Protein AF-A0A4W5KDT7-F1 (afdb_monomer)

Structure (mmCIF, N/CA/C/O backbone):
data_AF-A0A4W5KDT7-F1
#
_entry.id   AF-A0A4W5KDT7-F1
#
loop_
_atom_site.group_PDB
_atom_site.id
_atom_site.type_symbol
_atom_site.label_atom_id
_atom_site.label_alt_id
_atom_site.label_comp_id
_atom_site.label_asym_id
_atom_site.label_entity_id
_atom_site.label_seq_id
_atom_site.pdbx_PDB_ins_code
_atom_site.Cartn_x
_atom_site.Cartn_y
_atom_site.Cartn_z
_atom_site.occupancy
_atom_site.B_iso_or_equiv
_atom_site.auth_seq_id
_atom_site.auth_comp_id
_atom_site.auth_asym_id
_atom_site.auth_atom_id
_atom_site.pdbx_PDB_model_num
ATOM 1 N N . MET A 1 1 ? 33.225 6.816 -41.350 1.00 83.81 1 MET A N 1
ATOM 2 C CA . MET A 1 1 ? 31.757 6.651 -41.463 1.00 83.81 1 MET A CA 1
ATOM 3 C C . MET A 1 1 ? 31.267 5.338 -40.863 1.00 83.81 1 MET A C 1
ATOM 5 O O . MET A 1 1 ? 30.452 5.402 -39.959 1.00 83.81 1 MET A O 1
ATOM 9 N N . ILE A 1 2 ? 31.791 4.172 -41.267 1.00 92.75 2 ILE A N 1
ATOM 10 C CA . ILE A 1 2 ? 31.340 2.864 -40.737 1.00 92.75 2 ILE A CA 1
ATOM 11 C C . ILE A 1 2 ? 31.557 2.723 -39.216 1.00 92.75 2 ILE A C 1
ATOM 13 O O . ILE A 1 2 ? 30.633 2.339 -38.513 1.00 92.75 2 ILE A O 1
ATOM 17 N N . TYR A 1 3 ? 32.728 3.098 -38.689 1.00 92.12 3 TYR A N 1
ATOM 18 C CA . TYR A 1 3 ? 33.010 3.019 -37.245 1.00 92.12 3 TYR A CA 1
ATOM 19 C C . TYR A 1 3 ? 32.085 3.899 -36.393 1.00 92.12 3 TYR A C 1
ATOM 21 O O . TYR A 1 3 ? 31.511 3.411 -35.429 1.00 92.12 3 TYR A O 1
ATOM 29 N N . LEU A 1 4 ? 31.868 5.154 -36.803 1.00 93.56 4 LEU A N 1
ATOM 30 C CA . LEU A 1 4 ? 30.948 6.071 -36.122 1.00 93.56 4 LEU A CA 1
ATOM 31 C C . LEU A 1 4 ? 29.508 5.535 -36.125 1.00 93.56 4 LEU A C 1
ATOM 33 O O . LEU A 1 4 ? 28.805 5.623 -35.126 1.00 93.56 4 LEU A O 1
ATOM 37 N N . TYR A 1 5 ? 29.077 4.939 -37.239 1.00 94.94 5 TYR A N 1
ATOM 38 C CA . TYR A 1 5 ? 27.764 4.305 -37.324 1.00 94.94 5 TYR A CA 1
ATOM 39 C C . TYR A 1 5 ? 27.633 3.116 -36.360 1.00 94.94 5 TYR A C 1
ATOM 41 O O . TYR A 1 5 ? 26.610 2.983 -35.692 1.00 94.94 5 TYR A O 1
ATOM 49 N N . ILE A 1 6 ? 28.663 2.268 -36.265 1.00 95.88 6 ILE A N 1
ATOM 50 C CA . ILE A 1 6 ? 28.685 1.132 -35.332 1.00 95.88 6 ILE A CA 1
ATOM 51 C C . ILE A 1 6 ? 28.633 1.626 -33.883 1.00 95.88 6 ILE A C 1
ATOM 53 O O . ILE A 1 6 ? 27.834 1.119 -33.101 1.00 95.88 6 ILE A O 1
ATOM 57 N N . GLU A 1 7 ? 29.436 2.630 -33.538 1.00 96.12 7 GLU A N 1
ATOM 58 C CA . GLU A 1 7 ? 29.499 3.192 -32.189 1.00 96.12 7 GLU A CA 1
ATOM 59 C C . GLU A 1 7 ? 28.156 3.793 -31.759 1.00 96.12 7 GLU A C 1
ATOM 61 O O . GLU A 1 7 ? 27.606 3.396 -30.732 1.00 96.12 7 GLU A O 1
ATOM 66 N N . ILE A 1 8 ? 27.565 4.658 -32.592 1.00 97.00 8 ILE A N 1
ATOM 67 C CA . ILE A 1 8 ? 26.246 5.251 -32.328 1.00 97.00 8 ILE A CA 1
ATOM 68 C C . ILE A 1 8 ? 25.186 4.154 -32.187 1.00 97.00 8 ILE A C 1
ATOM 70 O O . ILE A 1 8 ? 24.374 4.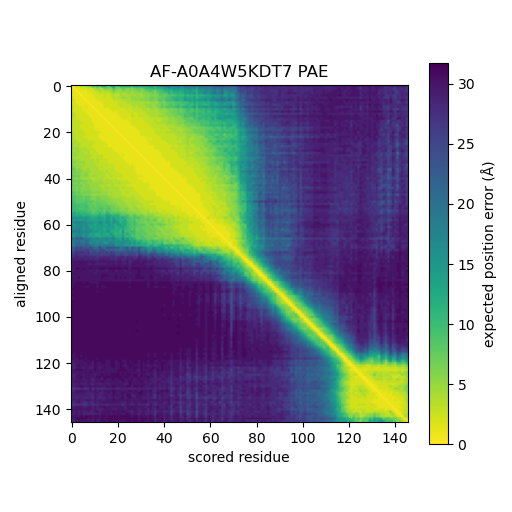194 -31.264 1.00 97.00 8 ILE A O 1
ATOM 74 N N . LYS A 1 9 ? 25.206 3.140 -33.061 1.00 96.75 9 LYS A N 1
ATOM 75 C CA . LYS A 1 9 ? 24.246 2.033 -33.000 1.00 96.75 9 LYS A CA 1
ATOM 76 C C . LYS A 1 9 ? 24.364 1.244 -31.694 1.00 96.75 9 LYS A C 1
ATOM 78 O O . LYS A 1 9 ? 23.336 0.957 -31.084 1.00 96.75 9 LYS A O 1
ATOM 83 N N . CYS A 1 10 ? 25.577 0.912 -31.254 1.00 96.44 10 CYS A N 1
ATOM 84 C CA . CYS A 1 10 ? 25.796 0.222 -29.981 1.00 96.44 10 CYS A CA 1
ATOM 85 C C . CYS A 1 10 ? 25.306 1.062 -28.797 1.00 96.44 10 CYS A C 1
ATOM 87 O O . CYS A 1 10 ? 24.589 0.542 -27.947 1.00 96.44 10 CYS A O 1
ATOM 89 N N . VAL A 1 11 ? 25.619 2.362 -28.777 1.00 97.56 11 VAL A N 1
ATOM 90 C CA . VAL A 1 11 ? 25.162 3.280 -27.723 1.00 97.56 11 VAL A CA 1
ATOM 91 C C . VAL A 1 11 ? 23.635 3.339 -27.666 1.00 97.56 11 VAL A C 1
ATOM 93 O O . VAL A 1 11 ? 23.068 3.193 -26.587 1.00 97.56 11 VAL A O 1
ATOM 96 N N . CYS A 1 12 ? 22.951 3.479 -28.805 1.00 97.81 12 CYS A N 1
ATOM 97 C CA . CYS A 1 12 ? 21.487 3.511 -28.837 1.00 97.81 12 CYS A CA 1
ATOM 98 C C . CYS A 1 12 ? 20.852 2.205 -28.338 1.00 97.81 12 CYS A C 1
ATOM 100 O O . CYS A 1 12 ? 19.856 2.251 -27.619 1.00 97.81 12 CYS A O 1
ATOM 102 N N . VAL A 1 13 ? 21.423 1.049 -28.695 1.00 98.12 13 VAL A N 1
ATOM 103 C CA . VAL A 1 13 ? 20.935 -0.255 -28.217 1.00 98.12 13 VAL A CA 1
ATOM 104 C C . VAL A 1 13 ? 21.131 -0.383 -26.707 1.00 98.12 13 VAL A C 1
ATOM 106 O O . VAL A 1 13 ? 20.179 -0.704 -26.001 1.00 98.12 13 VAL A O 1
ATOM 109 N N . CYS A 1 14 ? 22.322 -0.065 -26.195 1.00 97.81 14 CYS A N 1
ATOM 110 C CA . CYS A 1 14 ? 22.585 -0.079 -24.756 1.00 97.81 14 CYS A CA 1
ATOM 111 C C . CYS A 1 14 ? 21.646 0.868 -23.998 1.00 97.81 14 CYS A C 1
ATOM 113 O O . CYS A 1 14 ? 21.113 0.501 -22.956 1.00 97.81 14 CYS A O 1
ATOM 115 N N . GLN A 1 15 ? 21.395 2.063 -24.536 1.00 98.25 15 GLN A N 1
ATOM 116 C CA . GLN A 1 15 ? 20.506 3.043 -23.917 1.00 98.25 15 GLN A CA 1
ATOM 117 C C . GLN A 1 15 ? 19.055 2.543 -23.833 1.00 98.25 15 GLN A C 1
ATOM 119 O O . GLN A 1 15 ? 18.392 2.762 -22.819 1.00 98.25 15 GLN A O 1
ATOM 124 N N . ALA A 1 16 ? 18.570 1.853 -24.869 1.00 98.56 16 ALA A N 1
ATOM 125 C CA . ALA A 1 16 ? 17.241 1.247 -24.864 1.00 98.56 16 ALA A CA 1
ATOM 126 C C . ALA A 1 16 ? 17.121 0.137 -23.808 1.00 98.56 16 ALA A C 1
ATOM 128 O O . ALA A 1 16 ? 16.109 0.066 -23.108 1.00 98.56 16 ALA A O 1
ATOM 129 N N . GLU A 1 17 ? 18.157 -0.692 -23.653 1.00 98.50 17 GLU A N 1
ATOM 130 C CA . GLU A 1 17 ? 18.180 -1.726 -22.615 1.00 98.50 17 GLU A CA 1
ATOM 131 C C . GLU A 1 17 ? 18.225 -1.121 -21.205 1.00 98.50 17 GLU A C 1
ATOM 133 O O . GLU A 1 17 ? 17.466 -1.571 -20.352 1.00 98.50 17 GLU A O 1
ATOM 138 N N . ILE A 1 18 ? 19.008 -0.058 -20.973 1.00 98.56 18 ILE A N 1
ATOM 139 C CA . ILE A 1 18 ? 19.039 0.648 -19.676 1.00 98.56 18 ILE A CA 1
ATOM 140 C C . ILE A 1 18 ? 17.655 1.206 -19.327 1.00 98.56 18 ILE A C 1
ATOM 142 O O . ILE A 1 18 ? 17.144 0.976 -18.235 1.00 98.56 18 ILE A O 1
ATOM 146 N N . TYR A 1 19 ? 16.988 1.886 -20.263 1.00 98.62 19 TYR A N 1
ATOM 147 C CA . TYR A 1 19 ? 15.647 2.411 -19.991 1.00 98.62 19 TYR A CA 1
ATOM 148 C C . TYR A 1 19 ? 14.628 1.312 -19.709 1.00 98.62 19 TYR A C 1
ATOM 150 O O . TYR A 1 19 ? 13.746 1.482 -18.869 1.00 98.62 19 TYR A O 1
ATOM 158 N N . LYS A 1 20 ? 14.748 0.169 -20.384 1.00 98.56 20 LYS A N 1
ATOM 159 C CA . LYS A 1 20 ? 13.902 -0.989 -20.114 1.00 98.56 20 LYS A CA 1
ATOM 160 C C . LYS A 1 20 ? 14.164 -1.557 -18.720 1.00 98.56 20 LYS A C 1
ATOM 162 O O . LYS A 1 20 ? 13.200 -1.870 -18.023 1.00 98.56 20 LYS A O 1
ATOM 167 N N . THR A 1 21 ? 15.424 -1.694 -18.305 1.00 98.62 21 THR A N 1
ATOM 168 C CA . THR A 1 21 ? 15.751 -2.174 -16.955 1.00 98.62 21 THR A CA 1
ATOM 169 C C . THR A 1 21 ? 15.259 -1.208 -15.886 1.00 98.62 21 THR A C 1
ATOM 171 O O . THR A 1 21 ? 14.628 -1.653 -14.930 1.00 98.62 21 THR A O 1
ATOM 174 N N . ASP A 1 22 ? 15.448 0.096 -16.088 1.00 98.69 22 ASP A N 1
ATOM 175 C CA . ASP A 1 22 ? 15.014 1.131 -15.147 1.00 98.69 22 ASP A CA 1
ATOM 176 C C . ASP A 1 22 ? 13.488 1.157 -15.023 1.00 98.69 22 ASP A C 1
ATOM 178 O O . ASP A 1 22 ? 12.951 1.178 -13.918 1.00 98.69 22 ASP A O 1
ATOM 182 N N . PHE A 1 23 ? 12.770 1.056 -16.145 1.00 98.75 23 PHE A N 1
ATOM 183 C CA . PHE A 1 23 ? 11.311 0.970 -16.148 1.00 98.75 23 PHE A CA 1
ATOM 184 C C . PHE A 1 23 ? 10.797 -0.254 -15.378 1.00 98.75 23 PHE A C 1
ATOM 186 O O . PHE A 1 23 ? 9.833 -0.152 -14.619 1.00 98.75 23 PHE A O 1
ATOM 193 N N . LEU A 1 24 ? 11.424 -1.420 -15.565 1.00 98.62 24 LEU A N 1
ATOM 194 C CA . LEU A 1 24 ? 11.030 -2.642 -14.861 1.00 98.62 24 LEU A CA 1
ATOM 195 C C . LEU A 1 24 ? 11.317 -2.554 -13.360 1.00 98.62 24 LEU A C 1
ATOM 197 O O . LEU A 1 24 ? 10.474 -2.973 -12.567 1.00 98.62 24 LEU A O 1
ATOM 201 N N . ALA A 1 25 ? 12.468 -1.995 -12.980 1.00 98.62 25 ALA A N 1
ATOM 202 C CA . ALA A 1 25 ? 12.828 -1.778 -11.584 1.00 98.62 25 ALA A CA 1
ATOM 203 C C . ALA A 1 25 ? 11.861 -0.800 -10.899 1.00 98.62 25 ALA A C 1
ATOM 205 O O . ALA A 1 25 ? 11.344 -1.097 -9.822 1.00 98.62 25 ALA A O 1
ATOM 206 N N . GLU A 1 26 ? 11.548 0.322 -11.552 1.00 98.75 26 GLU A N 1
ATOM 207 C CA . GLU A 1 26 ? 10.579 1.303 -11.054 1.00 98.75 26 GLU A CA 1
ATOM 208 C C . GLU A 1 26 ? 9.183 0.683 -10.913 1.00 98.75 26 GLU A C 1
ATOM 210 O O . GLU A 1 26 ? 8.513 0.867 -9.896 1.00 98.75 26 GLU A O 1
ATOM 215 N N . ARG A 1 27 ? 8.748 -0.116 -11.896 1.00 98.69 27 ARG A N 1
ATOM 216 C CA . ARG A 1 27 ? 7.469 -0.831 -11.819 1.00 98.69 27 ARG A CA 1
ATOM 217 C C . ARG A 1 27 ? 7.427 -1.779 -10.623 1.00 98.69 27 ARG A C 1
ATOM 219 O O . ARG A 1 27 ? 6.456 -1.743 -9.875 1.00 98.69 27 ARG A O 1
ATOM 226 N N . GLU A 1 28 ? 8.464 -2.591 -10.417 1.00 98.62 28 GLU A N 1
ATOM 227 C CA . GLU A 1 28 ? 8.535 -3.501 -9.267 1.00 98.62 28 GLU A CA 1
ATOM 228 C C . GLU A 1 28 ? 8.493 -2.728 -7.938 1.00 98.62 28 GLU A C 1
ATOM 230 O O . GLU A 1 28 ? 7.771 -3.106 -7.011 1.00 98.62 28 GLU A O 1
ATOM 235 N N . ALA A 1 29 ? 9.224 -1.613 -7.841 1.00 98.56 29 ALA A N 1
ATOM 236 C CA . ALA A 1 29 ? 9.188 -0.746 -6.667 1.00 98.56 29 ALA A CA 1
ATOM 237 C C . ALA A 1 29 ? 7.773 -0.194 -6.422 1.00 98.56 29 ALA A C 1
ATOM 239 O O . ALA A 1 29 ? 7.294 -0.172 -5.282 1.00 98.56 29 ALA A O 1
ATOM 240 N N . ARG A 1 30 ? 7.070 0.194 -7.492 1.00 98.69 30 ARG A N 1
ATOM 241 C CA . ARG A 1 30 ? 5.697 0.699 -7.422 1.00 98.69 30 ARG A CA 1
ATOM 242 C C . ARG A 1 30 ? 4.700 -0.375 -6.997 1.00 98.69 30 ARG A C 1
ATOM 244 O O . ARG A 1 30 ? 3.836 -0.093 -6.169 1.00 98.69 30 ARG A O 1
ATOM 251 N N . GLU A 1 31 ? 4.837 -1.591 -7.513 1.00 98.62 31 GLU A N 1
ATOM 252 C CA . GLU A 1 31 ? 4.015 -2.745 -7.136 1.00 98.62 31 GLU A CA 1
ATOM 253 C C . GLU A 1 31 ? 4.216 -3.108 -5.659 1.00 98.62 31 GLU A C 1
ATOM 255 O O . GLU A 1 31 ? 3.235 -3.242 -4.927 1.00 98.62 31 GLU A O 1
ATOM 260 N N . LYS A 1 32 ? 5.466 -3.148 -5.177 1.00 98.56 32 LYS A N 1
ATOM 261 C CA . LYS A 1 32 ? 5.784 -3.374 -3.754 1.00 98.56 32 LYS A CA 1
ATOM 262 C C . LYS A 1 32 ? 5.183 -2.302 -2.849 1.00 98.56 32 LYS A C 1
ATOM 264 O O . LYS A 1 32 ? 4.634 -2.620 -1.793 1.00 98.56 32 LYS A O 1
ATOM 269 N N . LEU A 1 33 ? 5.267 -1.034 -3.251 1.00 98.56 33 LEU A N 1
ATOM 270 C CA . LEU A 1 33 ? 4.666 0.064 -2.496 1.00 98.56 33 LEU A CA 1
ATOM 271 C C . LEU A 1 33 ? 3.141 -0.066 -2.450 1.00 98.56 33 LEU A C 1
ATOM 273 O O . LEU A 1 33 ? 2.543 0.134 -1.394 1.00 98.56 33 LEU A O 1
ATOM 277 N N . ASN A 1 34 ? 2.512 -0.435 -3.568 1.00 98.69 34 ASN A N 1
ATOM 278 C CA . ASN A 1 34 ? 1.071 -0.649 -3.609 1.00 98.69 34 ASN A CA 1
ATOM 279 C C . ASN A 1 34 ? 0.643 -1.840 -2.738 1.00 98.69 34 ASN A C 1
ATOM 281 O O . ASN A 1 34 ? -0.336 -1.730 -2.010 1.00 98.69 34 ASN A O 1
ATOM 285 N N . GLN A 1 35 ? 1.416 -2.928 -2.737 1.00 98.75 35 GLN A N 1
ATOM 286 C CA . GLN A 1 35 ? 1.168 -4.089 -1.883 1.00 98.75 35 GLN A CA 1
ATOM 287 C C . GLN A 1 35 ? 1.240 -3.731 -0.392 1.00 98.75 35 GLN A C 1
ATOM 289 O O . GLN A 1 35 ? 0.345 -4.078 0.371 1.00 98.75 35 GLN A O 1
ATOM 294 N N . ARG A 1 36 ? 2.263 -2.974 0.031 1.00 98.38 36 ARG A N 1
ATOM 295 C CA . ARG A 1 36 ? 2.362 -2.486 1.420 1.00 98.38 36 ARG A CA 1
ATOM 296 C C . ARG A 1 36 ? 1.227 -1.538 1.791 1.00 98.38 36 ARG A C 1
ATOM 298 O O . ARG A 1 36 ? 0.759 -1.562 2.925 1.00 98.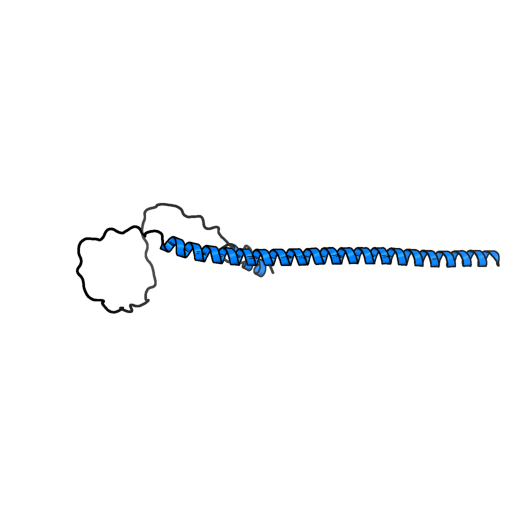38 36 ARG A O 1
ATOM 305 N N . LYS A 1 37 ? 0.790 -0.698 0.851 1.00 98.50 37 LYS A N 1
ATOM 306 C CA . LYS A 1 37 ? -0.360 0.187 1.054 1.00 98.50 37 LYS A CA 1
ATOM 307 C C . LYS A 1 37 ? -1.642 -0.617 1.279 1.00 98.50 37 LYS A C 1
ATOM 309 O O . LYS A 1 37 ? -2.387 -0.282 2.191 1.00 98.50 37 LYS A O 1
ATOM 314 N N . GLU A 1 38 ? -1.888 -1.642 0.467 1.00 98.69 38 GLU A N 1
ATOM 315 C CA . GLU A 1 38 ? -3.042 -2.539 0.613 1.00 98.69 38 GLU A CA 1
ATOM 316 C C . GLU A 1 38 ? -3.001 -3.281 1.956 1.00 98.69 38 GLU A C 1
ATOM 318 O O . GLU A 1 38 ? -3.965 -3.222 2.711 1.00 98.69 38 GLU A O 1
ATOM 323 N N . GLU A 1 39 ? -1.846 -3.840 2.328 1.00 98.69 39 GLU A N 1
ATOM 324 C CA . GLU A 1 39 ? -1.648 -4.514 3.619 1.00 98.69 39 GLU A CA 1
ATOM 325 C C . GLU A 1 39 ? -1.961 -3.595 4.814 1.00 98.69 39 GLU A C 1
ATOM 327 O O . GLU A 1 39 ? -2.689 -3.979 5.728 1.00 98.69 39 GLU A O 1
ATOM 332 N N . LEU A 1 40 ? -1.445 -2.361 4.812 1.00 98.69 40 LEU A N 1
ATOM 333 C CA . LEU A 1 40 ? -1.722 -1.393 5.878 1.00 98.69 40 LEU A CA 1
ATOM 334 C C . LEU A 1 40 ? -3.187 -0.941 5.891 1.00 98.69 40 LEU A C 1
ATOM 336 O O . LEU A 1 40 ? -3.753 -0.720 6.962 1.00 98.69 40 LEU A O 1
ATOM 340 N N . GLN A 1 41 ? -3.806 -0.803 4.718 1.00 98.75 41 GLN A N 1
ATOM 341 C CA . GLN A 1 41 ? -5.219 -0.457 4.609 1.00 98.75 41 GLN A CA 1
ATOM 342 C C . GLN A 1 41 ? -6.106 -1.563 5.195 1.00 98.75 41 GLN A C 1
ATOM 344 O O . GLN A 1 41 ? -7.053 -1.257 5.923 1.00 98.75 41 GLN A O 1
ATOM 349 N N . ASP A 1 42 ? -5.777 -2.828 4.943 1.00 98.75 42 ASP A N 1
ATOM 350 C CA . ASP A 1 42 ? -6.482 -3.980 5.506 1.00 98.75 42 ASP A CA 1
ATOM 351 C C . ASP A 1 42 ? -6.280 -4.096 7.019 1.00 98.75 42 ASP A C 1
ATOM 353 O O . ASP A 1 42 ? -7.239 -4.363 7.751 1.00 98.75 42 ASP A O 1
ATOM 357 N N . GLN A 1 43 ? -5.069 -3.824 7.518 1.00 98.62 43 GLN A N 1
ATOM 358 C CA . GLN A 1 43 ? -4.806 -3.749 8.960 1.00 98.62 43 GLN A CA 1
ATOM 359 C C . GLN A 1 43 ? -5.654 -2.662 9.629 1.00 98.62 43 GLN A C 1
ATOM 361 O O . GLN A 1 43 ? -6.265 -2.914 10.669 1.00 98.62 43 GLN A O 1
ATOM 366 N N . LEU A 1 44 ? -5.742 -1.475 9.021 1.00 98.62 44 LEU A N 1
ATOM 367 C CA . LEU A 1 44 ? -6.579 -0.387 9.524 1.00 98.62 44 LEU A CA 1
ATOM 368 C C . LEU A 1 44 ? -8.059 -0.786 9.548 1.00 98.62 44 LEU A C 1
ATOM 370 O O . LEU A 1 44 ? -8.726 -0.603 10.563 1.00 98.62 44 LEU A O 1
ATOM 374 N N . ASN A 1 45 ? -8.562 -1.367 8.457 1.00 98.56 45 ASN A N 1
ATOM 375 C CA . ASN A 1 45 ? -9.949 -1.824 8.366 1.00 98.56 45 ASN A CA 1
ATOM 376 C C . ASN A 1 45 ? -10.263 -2.887 9.428 1.00 98.56 45 ASN A C 1
ATOM 378 O O . ASN A 1 45 ? -11.306 -2.828 10.078 1.00 98.56 45 ASN A O 1
ATOM 382 N N . THR A 1 46 ? -9.338 -3.825 9.641 1.00 98.69 46 THR A N 1
ATOM 383 C CA . THR A 1 46 ? -9.460 -4.872 10.663 1.00 98.69 46 THR A CA 1
ATOM 384 C C . THR A 1 46 ? -9.513 -4.272 12.066 1.00 98.69 46 THR A C 1
ATOM 386 O O . THR A 1 46 ? -10.414 -4.598 12.836 1.00 98.69 46 THR A O 1
ATOM 389 N N . ALA A 1 47 ? -8.599 -3.353 12.391 1.00 98.31 47 ALA A N 1
ATOM 390 C CA . ALA A 1 47 ? -8.561 -2.699 13.697 1.00 98.31 47 ALA A CA 1
ATOM 391 C C . ALA A 1 47 ? -9.819 -1.852 13.964 1.00 98.31 47 ALA A C 1
ATOM 393 O O . ALA A 1 47 ? -10.347 -1.860 15.075 1.00 98.31 47 ALA A O 1
ATOM 394 N N . LEU A 1 48 ? -10.335 -1.155 12.945 1.00 98.44 48 LEU A N 1
ATOM 395 C CA . LEU A 1 48 ? -11.595 -0.413 13.042 1.00 98.44 48 LEU A CA 1
ATOM 396 C C . LEU A 1 48 ? -12.783 -1.347 13.303 1.00 98.44 48 LEU A C 1
ATOM 398 O O . LEU A 1 48 ? -13.611 -1.055 14.166 1.00 98.44 48 LEU A O 1
ATOM 402 N N . ALA A 1 49 ? -12.850 -2.482 12.603 1.00 98.38 49 ALA A N 1
ATOM 403 C CA . ALA A 1 49 ? -13.890 -3.483 12.824 1.00 98.38 49 ALA A CA 1
ATOM 404 C C . ALA A 1 49 ? -13.808 -4.097 14.232 1.00 98.38 49 ALA A C 1
ATOM 406 O O . ALA A 1 49 ? -14.835 -4.318 14.872 1.00 98.38 49 ALA A O 1
ATOM 407 N N . GLU A 1 50 ? -12.598 -4.337 14.744 1.00 98.06 50 GLU A N 1
ATOM 408 C CA . GLU A 1 50 ? -12.401 -4.832 16.106 1.00 98.06 50 GLU A CA 1
ATOM 409 C C . GLU A 1 50 ? -12.817 -3.802 17.162 1.00 98.06 50 GLU A C 1
ATOM 411 O O . GLU A 1 50 ? -13.501 -4.164 18.120 1.00 98.06 50 GLU A O 1
ATOM 416 N N . MET A 1 51 ? -12.468 -2.526 16.973 1.00 97.00 51 MET A N 1
ATOM 417 C CA . MET A 1 51 ? -12.908 -1.437 17.850 1.00 97.00 51 MET A CA 1
ATOM 418 C C . MET A 1 51 ? -14.432 -1.337 17.903 1.00 97.00 51 MET A C 1
ATOM 420 O O . MET A 1 51 ? -14.999 -1.243 18.992 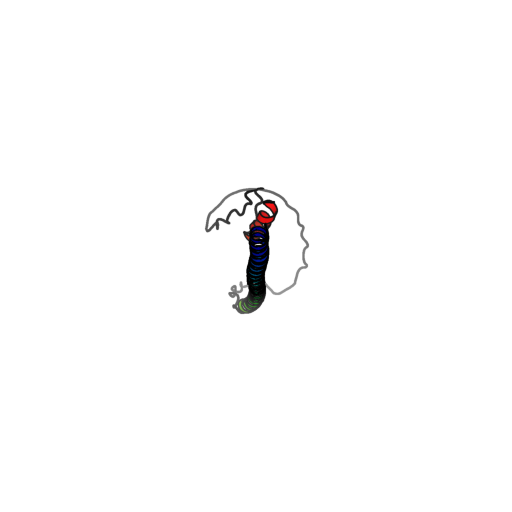1.00 97.00 51 MET A O 1
ATOM 424 N N . GLU A 1 52 ? -15.107 -1.413 16.754 1.00 97.50 52 GLU A N 1
ATOM 425 C CA . GLU A 1 52 ? -16.571 -1.375 16.708 1.00 97.50 52 GLU A CA 1
ATOM 426 C C . GLU A 1 52 ? -17.189 -2.609 17.379 1.00 97.50 52 GLU A C 1
ATOM 428 O O . GLU A 1 52 ? -18.112 -2.477 18.184 1.00 97.50 52 GLU A O 1
ATOM 433 N N . ARG A 1 53 ? -16.628 -3.803 17.144 1.00 97.25 53 ARG A N 1
ATOM 434 C CA . ARG A 1 53 ? -17.054 -5.038 17.821 1.00 97.25 53 ARG A CA 1
ATOM 435 C C . ARG A 1 53 ? -16.921 -4.918 19.341 1.00 97.25 53 ARG A C 1
ATOM 437 O O . ARG A 1 53 ? -17.872 -5.209 20.061 1.00 97.25 53 ARG A O 1
ATOM 444 N N . LEU A 1 54 ? -15.769 -4.468 19.839 1.00 96.38 54 LEU A N 1
ATOM 445 C CA . LEU A 1 54 ? -15.520 -4.303 21.274 1.00 96.38 54 LEU A CA 1
ATOM 446 C C . LEU A 1 54 ? -16.416 -3.228 21.895 1.00 96.38 54 LEU A C 1
ATOM 448 O O . LEU A 1 54 ? -16.893 -3.399 23.014 1.00 96.38 54 LEU A O 1
ATOM 452 N N . LYS A 1 55 ? -16.692 -2.140 21.175 1.00 96.00 55 LYS A N 1
ATOM 453 C CA . LYS A 1 55 ? -17.635 -1.101 21.604 1.00 96.00 55 LYS A CA 1
ATOM 454 C C . LYS A 1 55 ? -19.063 -1.645 21.696 1.00 96.00 55 LYS A C 1
ATOM 456 O O . LYS A 1 55 ? -19.772 -1.373 22.669 1.00 96.00 55 LYS A O 1
ATOM 461 N N . GLN A 1 56 ? -19.482 -2.454 20.726 1.00 95.44 56 GLN A N 1
ATOM 462 C CA . GLN A 1 56 ? -20.780 -3.124 20.753 1.00 95.44 56 GLN A CA 1
ATOM 463 C C . GLN A 1 56 ? -20.873 -4.141 21.903 1.00 95.44 56 GLN A C 1
ATOM 465 O O . GLN A 1 56 ? -21.879 -4.198 22.609 1.00 95.44 56 GLN A O 1
ATOM 470 N N . GLU A 1 57 ? -19.809 -4.902 22.158 1.00 94.50 57 GLU A N 1
ATOM 471 C CA . GLU A 1 57 ? -19.730 -5.814 23.304 1.00 94.50 57 GLU A CA 1
ATOM 472 C C . GLU A 1 57 ? -19.740 -5.064 24.639 1.00 94.50 57 GLU A C 1
ATOM 474 O O . GLU A 1 57 ? -20.455 -5.464 25.555 1.00 94.50 57 GLU A O 1
ATOM 479 N N . GLY A 1 58 ? -19.017 -3.946 24.742 1.00 93.44 58 GLY A N 1
ATOM 480 C CA . GLY A 1 58 ? -18.995 -3.085 25.923 1.00 93.44 58 GLY A CA 1
ATOM 481 C C . GLY A 1 58 ? -20.369 -2.496 26.240 1.00 93.44 58 GLY A C 1
ATOM 482 O O . GLY A 1 58 ? -20.821 -2.572 27.380 1.00 93.44 58 GLY A O 1
ATOM 483 N N . THR A 1 59 ? -21.081 -1.989 25.230 1.00 91.94 59 THR A N 1
ATOM 484 C CA . THR A 1 59 ? -22.459 -1.490 25.396 1.00 91.94 59 THR A CA 1
ATOM 485 C C . THR A 1 59 ? -23.441 -2.610 25.748 1.00 91.94 59 THR A C 1
ATOM 487 O O . THR A 1 59 ? -24.271 -2.438 26.642 1.00 91.94 59 THR A O 1
ATOM 490 N N . SER A 1 60 ? -23.327 -3.785 25.119 1.00 92.19 60 SER A N 1
ATOM 491 C CA . SER A 1 60 ? -24.142 -4.960 25.458 1.00 92.19 60 SER A CA 1
ATOM 492 C C . SER A 1 60 ? -23.900 -5.432 26.894 1.00 92.19 60 SER A C 1
ATOM 494 O O . SER A 1 60 ? -24.846 -5.768 27.609 1.00 92.19 60 SER A O 1
ATOM 496 N N . ARG A 1 61 ? -22.637 -5.454 27.328 1.00 92.62 61 ARG A N 1
ATOM 497 C CA . ARG A 1 61 ? -22.246 -5.854 28.679 1.00 92.62 61 ARG A CA 1
ATOM 498 C C . ARG A 1 61 ? -22.727 -4.848 29.722 1.00 92.62 61 ARG A C 1
ATOM 500 O O . ARG A 1 61 ? -23.362 -5.267 30.683 1.00 92.62 61 ARG A O 1
ATOM 507 N N . ALA A 1 62 ? -22.519 -3.550 29.497 1.00 91.38 62 ALA A N 1
ATOM 508 C CA . ALA A 1 62 ? -23.022 -2.495 30.379 1.00 91.38 62 ALA A CA 1
ATOM 509 C C . ALA A 1 62 ? -24.550 -2.573 30.541 1.00 91.38 62 ALA A C 1
ATOM 511 O O . ALA A 1 62 ? -25.063 -2.508 31.655 1.00 91.38 62 ALA A O 1
ATOM 512 N N . ARG A 1 63 ? -25.283 -2.824 29.447 1.00 91.12 63 ARG A N 1
ATOM 513 C CA . ARG A 1 63 ? -26.741 -3.020 29.483 1.00 91.12 63 ARG A CA 1
ATOM 514 C C . ARG A 1 63 ? -27.155 -4.241 30.312 1.00 91.12 63 ARG A C 1
ATOM 516 O O . ARG A 1 63 ? -28.181 -4.209 30.986 1.00 91.12 63 ARG A O 1
ATOM 523 N N . MET A 1 64 ? -26.389 -5.330 30.249 1.00 89.75 64 MET A N 1
ATOM 524 C CA . MET A 1 64 ? -26.645 -6.527 31.056 1.00 89.75 64 MET A CA 1
ATOM 525 C C . MET A 1 64 ? -26.358 -6.280 32.543 1.00 89.75 64 MET A C 1
ATOM 527 O O . MET A 1 64 ? -27.141 -6.709 33.389 1.00 89.75 64 MET A O 1
ATOM 531 N N . GLU A 1 65 ? -25.278 -5.562 32.858 1.00 90.12 65 GLU A N 1
ATOM 532 C CA . GLU A 1 65 ? -24.926 -5.156 34.224 1.00 90.12 65 GLU A CA 1
ATOM 533 C C . GLU A 1 65 ? -25.993 -4.217 34.822 1.00 90.12 65 GLU A C 1
ATOM 535 O O . GLU A 1 65 ? -26.405 -4.427 35.960 1.00 90.12 65 GLU A O 1
ATOM 540 N N . GLU A 1 66 ? -26.536 -3.268 34.050 1.00 91.75 66 GLU A N 1
ATOM 541 C CA . GLU A 1 66 ? -27.649 -2.398 34.475 1.00 91.75 66 GLU A CA 1
ATOM 542 C C . GLU A 1 66 ? -28.925 -3.196 34.801 1.00 91.75 66 GLU A C 1
ATOM 544 O O . GLU A 1 66 ? -29.615 -2.918 35.783 1.00 91.75 66 GLU A O 1
ATOM 549 N N . MET A 1 67 ? -29.264 -4.218 34.002 1.00 89.88 67 MET A N 1
ATOM 550 C CA . MET A 1 67 ? -30.382 -5.107 34.343 1.00 89.88 67 MET A CA 1
ATOM 551 C C . MET A 1 67 ? -30.130 -5.825 35.672 1.00 89.88 67 MET A C 1
ATOM 553 O O . MET A 1 67 ? -31.023 -5.856 36.512 1.00 89.88 67 MET A O 1
ATOM 557 N N . GLN A 1 68 ? -28.930 -6.375 35.880 1.00 89.25 68 GLN A N 1
ATOM 558 C CA . GLN A 1 68 ? -28.588 -7.089 37.115 1.00 89.25 68 GLN A CA 1
ATOM 559 C C . GLN A 1 68 ? -28.613 -6.183 38.349 1.00 89.25 68 GLN A C 1
ATOM 561 O O . GLN A 1 68 ? -29.112 -6.617 39.386 1.00 89.25 68 GLN A O 1
ATOM 566 N N . GLN A 1 69 ? -28.120 -4.946 38.229 1.00 86.56 69 GLN A N 1
ATOM 567 C CA . GLN A 1 69 ? -28.149 -3.952 39.304 1.00 86.56 69 GLN A CA 1
ATOM 568 C C . GLN A 1 69 ? -29.581 -3.716 39.771 1.00 86.56 69 GLN A C 1
ATOM 570 O O . GLN A 1 69 ? -29.872 -4.001 40.929 1.00 86.56 69 GLN A O 1
ATOM 575 N N . ARG A 1 70 ? -30.507 -3.392 38.853 1.00 80.75 70 ARG A N 1
ATOM 576 C CA . ARG A 1 70 ? -31.920 -3.146 39.204 1.00 80.75 70 ARG A CA 1
ATOM 577 C C . ARG A 1 70 ? -32.546 -4.297 39.993 1.00 80.75 70 ARG A C 1
ATOM 579 O O . ARG A 1 70 ? -33.249 -4.064 40.969 1.00 80.75 70 ARG A O 1
ATOM 586 N N . HIS A 1 71 ? -32.251 -5.540 39.608 1.00 78.62 71 HIS A N 1
ATOM 587 C CA . HIS A 1 71 ? -32.706 -6.714 40.352 1.00 78.62 71 HIS A CA 1
ATOM 588 C C . HIS A 1 71 ? -32.057 -6.827 41.743 1.00 78.62 71 HIS A C 1
ATOM 590 O O . HIS A 1 71 ? -32.728 -7.239 42.680 1.00 78.62 71 HIS A O 1
ATOM 596 N N . LEU A 1 72 ? -30.778 -6.474 41.900 1.00 72.25 72 LEU A N 1
ATOM 597 C CA . LEU A 1 72 ? -30.068 -6.447 43.186 1.00 72.25 72 LEU A CA 1
ATOM 598 C C . LEU A 1 72 ? -30.573 -5.334 44.116 1.00 72.25 72 LEU A C 1
ATOM 600 O O . LEU A 1 72 ? -30.726 -5.576 45.314 1.00 72.25 72 LEU A O 1
ATOM 604 N N . GLU A 1 73 ? -30.861 -4.143 43.585 1.00 63.06 73 GLU A N 1
ATOM 605 C CA . GLU A 1 73 ? -31.411 -3.028 44.361 1.00 63.06 73 GLU A CA 1
ATOM 606 C C . GLU A 1 73 ? -32.831 -3.311 44.872 1.00 63.06 73 GLU A C 1
ATOM 608 O O . GLU A 1 73 ? -33.151 -2.916 45.993 1.00 63.06 73 GLU A O 1
ATOM 613 N N . ASP A 1 74 ? -33.646 -4.069 44.129 1.00 60.53 74 ASP A N 1
ATOM 614 C CA . ASP A 1 74 ? -34.962 -4.536 44.595 1.00 60.53 74 ASP A CA 1
ATOM 615 C C . ASP A 1 74 ? -34.868 -5.526 45.782 1.00 60.53 74 ASP A C 1
ATOM 617 O O . ASP A 1 74 ? -35.818 -5.659 46.557 1.00 60.53 74 ASP A O 1
ATOM 621 N N . PHE A 1 75 ? -33.721 -6.199 45.967 1.00 56.19 75 PHE A N 1
ATOM 622 C CA . PHE A 1 75 ? -33.449 -7.089 47.107 1.00 56.19 75 PHE A CA 1
ATOM 623 C C . PHE A 1 75 ? -32.743 -6.402 48.284 1.00 56.19 75 PHE A C 1
ATOM 625 O O . PHE A 1 75 ? -32.563 -7.041 49.327 1.00 56.19 75 PHE A O 1
ATOM 632 N N . ILE A 1 76 ? -32.383 -5.116 48.186 1.00 57.62 76 ILE A N 1
ATOM 633 C CA . ILE A 1 76 ? -32.036 -4.337 49.378 1.00 57.62 76 I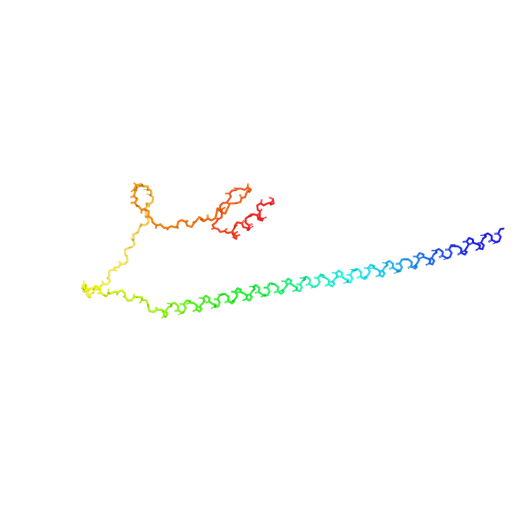LE A CA 1
ATOM 634 C C . ILE A 1 76 ? -33.333 -4.165 50.175 1.00 57.62 76 ILE A C 1
ATOM 636 O O . ILE A 1 76 ? -34.286 -3.575 49.660 1.00 57.62 76 ILE A O 1
ATOM 640 N N . PRO A 1 77 ? -33.415 -4.643 51.433 1.00 51.34 77 PRO A N 1
ATOM 641 C CA . PRO A 1 77 ? -34.560 -4.357 52.276 1.00 51.34 77 PRO A CA 1
ATOM 642 C C . PRO A 1 77 ? -34.672 -2.840 52.385 1.00 51.34 77 PRO A C 1
ATOM 644 O O . PRO A 1 77 ? -33.850 -2.192 53.036 1.00 51.34 77 PRO A O 1
ATOM 647 N N . ARG A 1 78 ? -35.670 -2.263 51.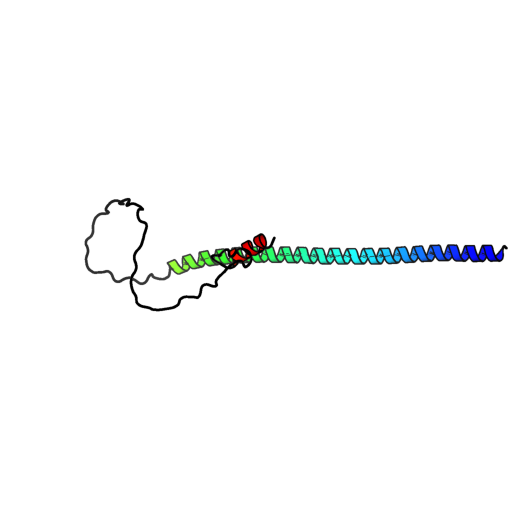708 1.00 58.50 78 ARG A N 1
ATOM 648 C CA . ARG A 1 78 ? -36.051 -0.864 51.883 1.00 58.50 78 ARG A CA 1
ATOM 649 C C . ARG A 1 78 ? -36.080 -0.608 53.393 1.00 58.50 78 ARG A C 1
ATOM 651 O O . ARG A 1 78 ? -36.754 -1.381 54.081 1.00 58.50 78 ARG A O 1
ATOM 658 N N . PRO A 1 79 ? -35.361 0.403 53.925 1.00 47.75 79 PRO A N 1
ATOM 659 C CA . PRO A 1 79 ? -35.420 0.719 55.342 1.00 47.75 79 PRO A CA 1
ATOM 660 C C . PRO A 1 79 ? -36.887 0.792 55.735 1.00 47.75 79 PRO A C 1
ATOM 662 O O . PRO A 1 79 ? -37.650 1.567 55.150 1.00 47.75 79 PRO A O 1
ATOM 665 N N . GLN A 1 80 ? -37.293 -0.101 56.636 1.00 50.91 80 GLN A N 1
ATOM 666 C CA . GLN A 1 80 ? -38.643 -0.127 57.162 1.00 50.91 80 GLN A CA 1
ATOM 667 C C . GLN A 1 80 ? -38.871 1.228 57.820 1.00 50.91 80 GLN A C 1
ATOM 669 O O . GLN A 1 80 ? -38.367 1.506 58.907 1.00 50.91 80 GLN A O 1
ATOM 674 N N . ILE A 1 81 ? -39.591 2.099 57.119 1.00 54.62 81 ILE A N 1
ATOM 675 C CA . ILE A 1 81 ? -40.165 3.294 57.714 1.00 54.62 81 ILE A CA 1
ATOM 676 C C . ILE A 1 81 ? -41.030 2.769 58.870 1.00 54.62 81 ILE A C 1
ATOM 678 O O . ILE A 1 81 ? -41.862 1.886 58.627 1.00 54.62 81 ILE A O 1
ATOM 682 N N . PRO A 1 82 ? -40.818 3.230 60.116 1.00 49.41 82 PRO A N 1
ATOM 683 C CA . PRO A 1 82 ? -41.591 2.754 61.251 1.00 49.41 82 PRO A CA 1
ATOM 684 C C . PRO A 1 82 ? -43.083 2.952 60.958 1.00 49.41 82 PRO A C 1
ATOM 686 O O . PRO A 1 82 ? -43.457 4.026 60.472 1.00 49.41 82 PRO A O 1
ATOM 689 N N . PRO A 1 83 ? -43.949 1.963 61.229 1.00 49.62 83 PRO A N 1
ATOM 690 C CA . PRO A 1 83 ? -45.380 2.165 61.099 1.00 49.62 83 PRO A CA 1
ATOM 691 C C . PRO A 1 83 ? -45.795 3.255 62.090 1.00 49.62 83 PRO A C 1
ATOM 693 O O . PRO A 1 83 ? -45.666 3.093 63.304 1.00 49.62 83 PRO A O 1
ATOM 696 N N . GLN A 1 84 ? -46.267 4.387 61.568 1.00 56.59 84 GLN A N 1
ATOM 697 C CA . GLN A 1 84 ? -46.938 5.393 62.381 1.00 56.59 84 GLN A CA 1
ATOM 698 C C . GLN A 1 84 ? -48.180 4.749 63.016 1.00 56.59 84 GLN A C 1
ATOM 700 O O . GLN A 1 84 ? -48.969 4.120 62.301 1.00 56.59 84 GLN A O 1
ATOM 705 N N . PRO A 1 85 ? -48.367 4.856 64.343 1.00 48.72 85 PRO A N 1
ATOM 706 C CA . PRO A 1 85 ? -49.518 4.273 64.999 1.00 48.72 85 PRO A CA 1
ATOM 707 C C . PRO A 1 85 ? -50.753 5.117 64.691 1.00 48.72 85 PRO A C 1
ATOM 709 O O . PRO A 1 85 ? -50.879 6.253 65.135 1.00 48.72 85 PRO A O 1
ATOM 712 N N . GLY A 1 86 ? -51.686 4.505 63.969 1.00 55.34 86 GLY A N 1
ATOM 713 C CA . GLY A 1 86 ? -53.067 4.955 63.895 1.00 55.34 86 GLY A CA 1
ATOM 714 C C . GLY A 1 86 ? -53.384 5.813 62.682 1.00 55.34 86 GLY A C 1
ATOM 715 O O . GLY A 1 86 ? -53.309 7.028 62.746 1.00 55.34 86 GLY A O 1
ATOM 716 N N . VAL A 1 87 ? -53.886 5.174 61.629 1.00 49.19 87 VAL A N 1
ATOM 717 C CA . VAL A 1 87 ? -55.156 5.573 61.011 1.00 49.19 87 VAL A CA 1
ATOM 718 C C . VAL A 1 87 ? -55.785 4.357 60.341 1.00 49.19 87 VAL A C 1
ATOM 720 O O . VAL A 1 87 ? -55.108 3.463 59.839 1.00 49.19 87 VAL A O 1
ATOM 723 N N . ALA A 1 88 ? -57.104 4.315 60.451 1.00 43.72 88 ALA A N 1
ATOM 724 C CA . ALA A 1 88 ? -57.970 3.190 60.190 1.00 43.72 88 ALA A CA 1
ATOM 725 C C . ALA A 1 88 ? -57.928 2.673 58.745 1.00 43.72 88 ALA A C 1
ATOM 727 O O . ALA A 1 88 ? -57.760 3.409 57.777 1.00 43.72 88 ALA A O 1
ATOM 728 N N . PHE A 1 89 ? -58.196 1.376 58.639 1.00 43.97 89 PHE A N 1
ATOM 729 C CA . PHE A 1 89 ? -58.707 0.715 57.449 1.00 43.97 89 PHE A CA 1
ATOM 730 C C . PHE A 1 89 ? -59.919 1.494 56.894 1.00 43.97 89 PHE A C 1
ATOM 732 O O . PHE A 1 89 ? -60.861 1.740 57.650 1.00 43.97 89 PHE A O 1
ATOM 739 N N . ASN A 1 90 ? -59.878 1.886 55.610 1.00 49.91 90 ASN A N 1
ATOM 740 C CA . ASN A 1 90 ? -60.949 1.776 54.598 1.00 49.91 90 ASN A CA 1
ATOM 741 C C . ASN A 1 90 ? -60.896 2.866 53.503 1.00 49.91 90 ASN A C 1
ATOM 743 O O . ASN A 1 90 ? -60.786 4.056 53.776 1.00 49.91 90 ASN A O 1
ATOM 747 N N . THR A 1 91 ? -61.207 2.408 52.286 1.00 44.97 91 THR A N 1
ATOM 748 C CA . THR A 1 91 ? -61.757 3.138 51.124 1.00 44.97 91 THR A CA 1
ATOM 749 C C . THR A 1 91 ? -60.815 4.030 50.312 1.00 44.97 91 THR A C 1
A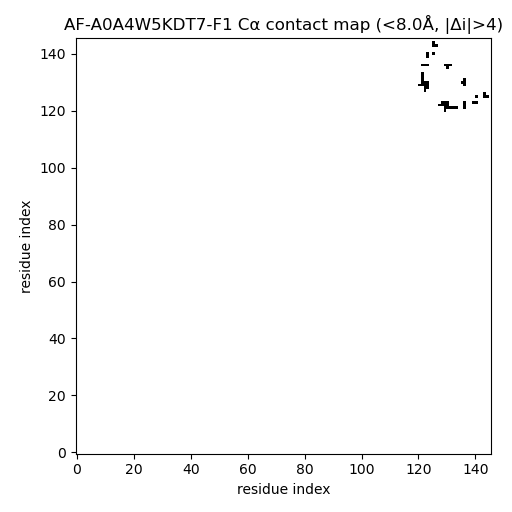TOM 751 O O . THR A 1 91 ? -60.417 5.115 50.720 1.00 44.97 91 THR A O 1
ATOM 754 N N . ALA A 1 92 ? -60.549 3.589 49.080 1.00 48.81 92 ALA A N 1
ATOM 755 C CA . ALA A 1 92 ? -60.024 4.426 48.011 1.00 48.81 92 ALA A CA 1
ATOM 756 C C . ALA A 1 92 ? -60.991 5.588 47.693 1.00 48.81 92 ALA A C 1
ATOM 758 O O . ALA A 1 92 ? -62.181 5.333 47.485 1.00 48.81 92 ALA A O 1
ATOM 759 N N . PRO A 1 93 ? -60.509 6.838 47.580 1.00 54.38 93 PRO A N 1
ATOM 760 C CA . PRO A 1 93 ? -61.186 7.891 46.839 1.00 54.38 93 PRO A CA 1
ATOM 761 C C . PRO A 1 93 ? -60.689 7.936 45.373 1.00 54.38 93 PRO A C 1
ATOM 763 O O . PRO A 1 93 ? -59.578 7.489 45.080 1.00 54.38 93 PRO A O 1
ATOM 766 N N . PRO A 1 94 ? -61.504 8.443 44.428 1.00 55.25 94 PRO A N 1
ATOM 767 C CA . PRO A 1 94 ? -61.196 8.448 42.994 1.00 55.25 94 PRO A CA 1
ATOM 768 C C . PRO A 1 94 ? -60.061 9.432 42.646 1.00 55.25 94 PRO A C 1
ATOM 770 O O . PRO A 1 94 ? -59.812 10.369 43.410 1.00 55.25 94 PRO A O 1
ATOM 773 N N . PRO A 1 95 ? -59.390 9.283 41.484 1.00 48.19 95 PRO A N 1
ATOM 774 C CA . PRO A 1 95 ? -58.352 10.218 41.067 1.00 48.19 95 PRO A CA 1
ATOM 775 C C . PRO A 1 95 ? -58.987 11.567 40.711 1.00 48.19 95 PRO A C 1
ATOM 777 O O . PRO A 1 95 ? -59.742 11.677 39.743 1.00 48.19 95 PRO A O 1
ATOM 780 N N . SER A 1 96 ? -58.680 12.614 41.479 1.00 50.00 96 SER A N 1
ATOM 781 C CA . SER A 1 96 ? -58.981 13.976 41.056 1.00 50.00 96 SER A CA 1
ATOM 782 C C . SER A 1 96 ? -57.936 14.402 40.025 1.00 50.00 96 SER A C 1
ATOM 784 O O . SER A 1 96 ? -56.788 14.718 40.329 1.00 50.00 96 SER A O 1
ATOM 786 N N . SER A 1 97 ? -58.348 14.407 38.758 1.00 57.66 97 SER A N 1
ATOM 787 C CA . SER A 1 97 ? -57.713 15.241 37.745 1.00 57.66 97 SER A CA 1
ATOM 788 C C . SER A 1 97 ? -57.708 16.682 38.248 1.00 57.66 97 SER A C 1
ATOM 790 O O . SER A 1 97 ? -58.743 17.348 38.233 1.00 57.66 97 SER A O 1
ATOM 792 N N . PHE A 1 98 ? -56.549 17.180 38.669 1.00 42.34 98 PHE A N 1
ATOM 793 C CA . PHE A 1 98 ? -56.358 18.604 38.895 1.00 42.34 98 PHE A CA 1
ATOM 794 C C . PHE A 1 98 ? -55.180 19.133 38.079 1.00 42.34 98 PHE A C 1
ATOM 796 O O . PHE A 1 98 ? -54.016 18.994 38.424 1.00 42.34 98 PHE A O 1
ATOM 803 N N . ARG A 1 99 ? -55.577 19.711 36.940 1.00 45.88 99 ARG A N 1
ATOM 804 C CA . ARG A 1 99 ? -55.239 21.060 36.471 1.00 45.88 99 ARG A CA 1
ATOM 805 C C . ARG A 1 99 ? -53.766 21.460 36.574 1.00 45.88 99 ARG A C 1
ATOM 807 O O . ARG A 1 99 ? -53.308 21.981 37.582 1.00 45.88 99 ARG A O 1
ATOM 814 N N . SER A 1 100 ? -53.105 21.364 35.426 1.00 46.06 100 SER A N 1
ATOM 815 C CA . SER A 1 100 ? -51.974 22.213 35.070 1.00 46.06 100 SER A CA 1
ATOM 816 C C . SER A 1 100 ? -52.462 23.655 34.878 1.00 46.06 100 SER A C 1
ATOM 818 O O . SER A 1 100 ? -53.145 23.921 33.892 1.00 46.06 100 SER A O 1
ATOM 820 N N . VAL A 1 101 ? -52.168 24.557 35.825 1.00 42.72 101 VAL A N 1
ATOM 821 C CA . VAL A 1 101 ? -52.152 26.025 35.637 1.00 42.72 101 VAL A CA 1
ATOM 822 C C . VAL A 1 101 ? -51.183 26.666 36.647 1.00 42.72 101 VAL A C 1
ATOM 824 O O . VAL A 1 101 ? -51.305 26.420 37.843 1.00 42.72 101 VAL A O 1
ATOM 827 N N . GLY A 1 102 ? -50.301 27.549 36.155 1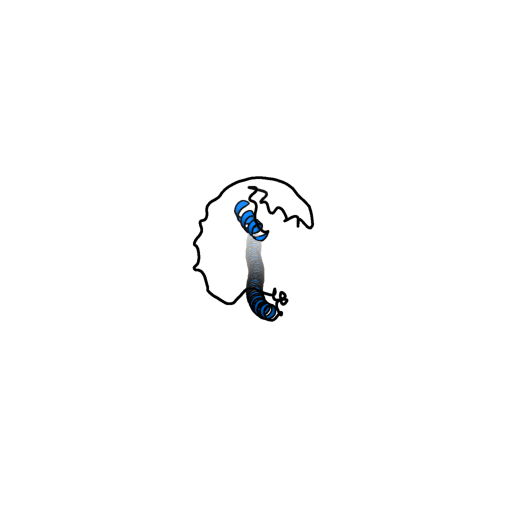.00 35.69 102 GLY A N 1
ATOM 828 C CA . GLY A 1 102 ? -49.492 28.518 36.923 1.00 35.69 102 GLY A CA 1
ATOM 829 C C . GLY A 1 102 ? -47.997 28.188 36.861 1.00 35.69 102 GLY A C 1
ATOM 830 O O . GLY A 1 102 ? -47.576 27.216 37.467 1.00 35.69 102 GLY A O 1
ATOM 831 N N . LEU A 1 103 ? -47.110 28.836 36.096 1.00 38.06 103 LEU A N 1
ATOM 832 C CA . LEU A 1 103 ? -46.892 30.261 35.802 1.00 38.06 103 LEU A CA 1
ATOM 833 C C . LEU A 1 103 ? -46.752 31.154 37.052 1.00 38.06 103 LEU A C 1
ATOM 835 O O . LEU A 1 103 ? -47.737 31.615 37.613 1.00 38.06 103 LEU A O 1
ATOM 839 N N . ALA A 1 104 ? -45.475 31.450 37.331 1.00 36.69 104 ALA A N 1
ATOM 840 C CA . ALA A 1 104 ? -44.897 32.714 37.801 1.00 36.69 104 ALA A CA 1
ATOM 841 C C . ALA A 1 104 ? -44.797 33.037 39.313 1.00 36.69 104 ALA A C 1
ATOM 843 O O . ALA A 1 104 ? -45.772 33.353 39.979 1.00 36.69 104 ALA A O 1
ATOM 844 N N . ALA A 1 105 ? -43.520 33.147 39.718 1.00 36.50 105 ALA A N 1
ATOM 845 C CA . ALA A 1 105 ? -42.889 34.253 40.455 1.00 36.50 105 ALA A CA 1
ATOM 846 C C . ALA A 1 105 ? -43.061 34.383 41.984 1.00 36.50 105 ALA A C 1
ATOM 848 O O . ALA A 1 105 ? -44.162 34.526 42.498 1.00 36.50 105 ALA A O 1
ATOM 849 N N . GLY A 1 106 ? -41.916 34.520 42.677 1.00 35.09 106 GLY A N 1
ATOM 850 C CA . GLY A 1 106 ? -41.826 35.301 43.921 1.00 35.09 106 GLY A CA 1
ATOM 851 C C . GLY A 1 106 ? -40.907 34.767 45.029 1.00 35.09 106 GLY A C 1
ATOM 852 O O . GLY A 1 106 ? -41.385 34.147 45.964 1.00 35.09 106 GLY A O 1
ATOM 853 N N . VAL A 1 107 ? -39.600 35.043 44.920 1.00 36.34 107 VAL A N 1
ATOM 854 C CA . VAL A 1 107 ? -38.618 35.375 45.989 1.00 36.34 107 VAL A CA 1
ATOM 855 C C . VAL A 1 107 ? -39.034 35.277 47.480 1.00 36.34 107 VAL A C 1
ATOM 857 O O . VAL A 1 107 ? -39.911 36.017 47.909 1.00 36.34 107 VAL A O 1
ATOM 860 N N . ALA A 1 108 ? -38.265 34.535 48.304 1.00 37.03 108 ALA A N 1
ATOM 861 C CA . ALA A 1 108 ? -37.278 35.088 49.270 1.00 37.03 108 ALA A CA 1
ATOM 862 C C . ALA A 1 108 ? -36.779 34.079 50.350 1.00 37.03 108 ALA A C 1
ATOM 864 O O . ALA A 1 108 ? -37.582 33.532 51.094 1.00 37.03 108 ALA A O 1
ATOM 865 N N . GLY A 1 109 ? -35.440 33.954 50.469 1.00 35.38 109 GLY A N 1
ATOM 866 C CA . GLY A 1 109 ? -34.629 33.648 51.680 1.00 35.38 109 GLY A CA 1
ATOM 867 C C . GLY A 1 109 ? -34.719 32.234 52.281 1.00 35.38 109 GLY A C 1
ATOM 868 O O . GLY A 1 109 ? -35.721 31.896 52.887 1.00 35.38 109 GLY A O 1
ATOM 869 N N . GLY A 1 110 ? -33.730 31.340 52.134 1.00 36.81 110 GLY A N 1
ATOM 870 C CA . GLY A 1 110 ? -32.407 31.335 52.801 1.00 36.81 110 GLY A CA 1
ATOM 871 C C . GLY A 1 110 ? -32.441 30.276 53.928 1.00 36.81 110 GLY A C 1
ATOM 872 O O . GLY A 1 110 ? -33.329 30.336 54.763 1.00 36.81 110 GLY A O 1
ATOM 873 N N . VAL A 1 111 ? -31.642 29.201 53.946 1.00 36.91 111 VAL A N 1
ATOM 874 C CA . VAL A 1 111 ? -30.238 29.138 54.395 1.00 36.91 111 VAL A CA 1
ATOM 875 C C . VAL A 1 111 ? -29.554 27.871 53.834 1.00 36.91 111 VAL A C 1
ATOM 877 O O . VAL A 1 111 ? -30.147 26.804 53.718 1.00 36.91 111 VAL A O 1
ATOM 880 N N . SER A 1 112 ? -28.281 28.067 53.504 1.00 49.59 112 SER A N 1
ATOM 881 C CA . SER A 1 112 ? -27.216 27.212 52.966 1.00 49.59 112 SER A CA 1
ATOM 882 C C . SER A 1 112 ? -27.048 25.778 53.491 1.00 49.59 112 SER A C 1
ATOM 884 O O . SER A 1 112 ? -27.038 25.557 54.701 1.00 49.59 112 SER A O 1
ATOM 886 N N . GLY A 1 113 ? -26.656 24.866 52.587 1.00 36.56 113 GLY A N 1
ATOM 887 C CA . GLY A 1 113 ? -25.898 23.668 52.961 1.00 36.56 113 GLY A CA 1
ATOM 888 C C . GLY A 1 113 ? -25.649 22.653 51.840 1.00 36.56 113 GLY A C 1
ATOM 889 O O . GLY A 1 113 ? -26.396 21.693 51.727 1.00 36.56 113 GLY A O 1
ATOM 890 N N . GLY A 1 114 ? -24.544 22.806 51.097 1.00 33.19 114 GLY A N 1
ATOM 891 C CA . GLY A 1 114 ? -23.791 21.653 50.581 1.00 33.19 114 GLY A CA 1
ATOM 892 C C . GLY A 1 114 ? -23.839 21.376 49.075 1.00 33.19 114 GLY A C 1
ATOM 893 O O . GLY A 1 114 ? -24.724 20.680 48.599 1.00 33.19 114 GLY A O 1
ATOM 894 N N . ARG A 1 115 ? -22.762 21.798 48.394 1.00 36.22 115 ARG A N 1
ATOM 895 C CA . ARG A 1 115 ? -22.229 21.234 47.140 1.00 36.22 115 ARG A CA 1
ATOM 896 C C . ARG A 1 115 ? -23.017 21.555 45.864 1.00 36.22 115 ARG A C 1
ATOM 898 O O . ARG A 1 115 ? -23.632 20.698 45.242 1.00 36.22 115 ARG A O 1
ATOM 905 N N . ALA A 1 116 ? -22.891 22.811 45.432 1.00 40.12 116 ALA A N 1
ATOM 906 C CA . ALA A 1 116 ? -22.909 23.121 44.009 1.00 40.12 116 ALA A CA 1
ATOM 907 C C . ALA A 1 116 ? -21.722 22.383 43.372 1.00 40.12 116 ALA A C 1
ATOM 909 O O . ALA A 1 116 ? -20.584 22.841 43.451 1.00 40.12 116 ALA A O 1
ATOM 910 N N . GLU A 1 117 ? -21.976 21.189 42.839 1.00 42.28 117 GLU A N 1
ATOM 911 C CA . GLU A 1 117 ? -21.126 20.624 41.796 1.00 42.28 117 GLU A CA 1
ATOM 912 C C . GLU A 1 117 ? -21.144 21.684 40.694 1.00 42.28 117 GLU A C 1
ATOM 914 O O . GLU A 1 117 ? -22.205 21.988 40.144 1.00 42.28 117 GLU A O 1
ATOM 919 N N . GLU A 1 118 ? -20.016 22.353 40.482 1.00 50.28 118 GLU A N 1
ATOM 920 C CA . GLU A 1 118 ? -19.835 23.320 39.409 1.00 50.28 118 GLU A CA 1
ATOM 921 C C . GLU A 1 118 ? -19.985 22.530 38.105 1.00 50.28 118 GLU A C 1
ATOM 923 O O . GLU A 1 118 ? -19.035 21.922 37.615 1.00 50.28 118 GLU A O 1
ATOM 928 N N . LEU A 1 119 ? -21.233 22.399 37.640 1.00 54.59 119 LEU A N 1
ATOM 929 C CA . LEU A 1 119 ? -21.574 21.661 36.436 1.00 54.59 119 LEU A CA 1
ATOM 930 C C . LEU A 1 119 ? -20.756 22.314 35.320 1.00 54.59 119 LEU A C 1
ATOM 932 O O . LEU A 1 119 ? -20.936 23.518 35.102 1.00 54.59 119 LEU A O 1
ATOM 936 N N . PRO A 1 120 ? -19.814 21.597 34.682 1.00 62.97 120 PRO A N 1
ATOM 937 C CA . PRO A 1 120 ? -18.900 22.238 33.757 1.00 62.97 120 PRO A CA 1
ATOM 938 C C . PRO A 1 120 ? -19.711 22.933 32.667 1.00 62.97 120 PRO A C 1
ATOM 940 O O . PRO A 1 120 ? -20.664 22.374 32.127 1.00 62.97 120 PRO A O 1
ATOM 943 N N . ASP A 1 121 ? -19.377 24.189 32.395 1.00 70.75 121 ASP A N 1
ATOM 944 C CA . ASP A 1 121 ? -20.108 25.016 31.445 1.00 70.75 121 ASP A CA 1
ATOM 945 C C . ASP A 1 121 ? -19.820 24.524 30.018 1.00 70.75 121 ASP A C 1
ATOM 947 O O . ASP A 1 121 ? -18.878 24.961 29.358 1.00 70.75 121 ASP A O 1
ATOM 951 N N . TYR A 1 122 ? -20.600 23.548 29.549 1.00 83.19 122 TYR A N 1
ATOM 952 C CA . TYR A 1 122 ? -20.431 22.939 28.233 1.00 83.19 122 TYR A CA 1
ATOM 953 C C . TYR A 1 122 ? -20.996 23.854 27.143 1.00 83.19 122 TYR A C 1
ATOM 955 O O . TYR A 1 122 ? -22.090 23.632 26.621 1.00 83.19 122 TYR A O 1
ATOM 963 N N . ARG A 1 123 ? -20.250 24.907 26.793 1.00 87.44 123 ARG A N 1
ATOM 964 C CA . ARG A 1 123 ? -20.620 25.828 25.710 1.00 87.44 123 ARG A CA 1
ATOM 965 C C . ARG A 1 123 ? -19.779 25.640 24.461 1.00 87.44 123 ARG A C 1
ATOM 967 O O . ARG A 1 123 ? -18.554 25.552 24.513 1.00 87.44 123 ARG A O 1
ATOM 974 N N . CYS A 1 124 ? -20.445 25.671 23.311 1.00 90.00 124 CYS A N 1
ATOM 975 C CA . CYS A 1 124 ? -19.768 25.719 22.022 1.00 90.00 124 CYS A CA 1
ATOM 976 C C . CYS A 1 124 ? -19.091 27.087 21.834 1.00 90.00 124 CYS A C 1
ATOM 978 O O . CYS A 1 124 ? -19.774 28.110 21.907 1.00 90.00 124 CYS A O 1
ATOM 980 N N . PRO A 1 125 ? -17.791 27.152 21.507 1.00 83.88 125 PRO A N 1
ATOM 981 C CA . PRO A 1 125 ? -17.095 28.427 21.332 1.00 83.88 125 PRO A CA 1
ATOM 982 C C . PRO A 1 125 ? -17.560 29.218 20.098 1.00 83.88 125 PRO A C 1
ATOM 984 O O . PRO A 1 125 ? -17.314 30.419 20.026 1.00 83.88 125 PRO A O 1
ATOM 987 N N . LYS A 1 126 ? -18.234 28.578 19.129 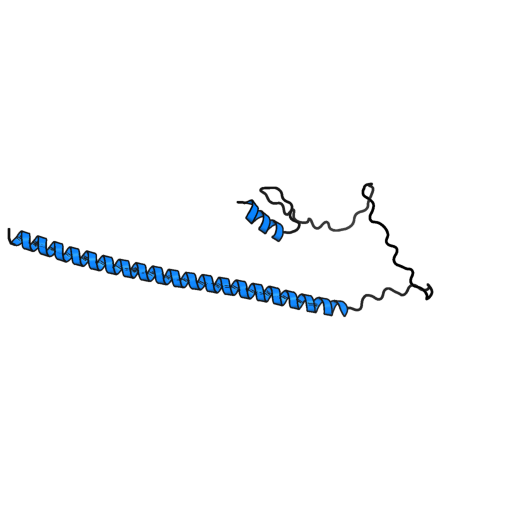1.00 85.00 126 LYS A N 1
ATOM 988 C CA . LYS A 1 126 ? -18.673 29.239 17.888 1.00 85.00 126 LYS A CA 1
ATOM 989 C C . LYS A 1 126 ? -20.007 29.965 18.047 1.00 85.00 126 LYS A C 1
ATOM 991 O O . LYS A 1 126 ? -20.136 31.114 17.641 1.00 85.00 126 LYS A O 1
ATOM 996 N N . CYS A 1 127 ? -21.002 29.298 18.625 1.00 90.06 127 CYS A N 1
ATOM 997 C CA . CYS A 1 127 ? -22.372 29.815 18.702 1.00 90.06 127 CYS A CA 1
ATOM 998 C C . CYS A 1 127 ? -22.897 29.959 20.139 1.00 90.06 127 CYS A C 1
ATOM 1000 O O . CYS A 1 127 ? -24.043 30.354 20.328 1.00 90.06 127 CYS A O 1
ATOM 1002 N N . GLN A 1 128 ? -22.072 29.640 21.144 1.00 84.88 128 GLN A N 1
ATOM 1003 C CA . GLN A 1 128 ? -22.415 29.681 22.571 1.00 84.88 128 GLN A CA 1
ATOM 1004 C C . GLN A 1 128 ? -23.603 28.789 22.956 1.00 84.88 128 GLN A C 1
ATOM 1006 O O . GLN A 1 128 ? -24.206 28.977 24.013 1.00 84.88 128 GLN A O 1
ATOM 1011 N N . TYR A 1 129 ? -23.918 27.788 22.126 1.00 86.00 129 TYR A N 1
ATOM 1012 C CA . TYR A 1 129 ? -24.888 26.758 22.465 1.00 86.00 129 TYR A CA 1
ATOM 1013 C C . TYR A 1 129 ? -24.459 26.041 23.744 1.00 86.00 129 TYR A C 1
ATOM 1015 O O . TYR A 1 129 ? -23.341 25.526 23.823 1.00 86.00 129 TYR A O 1
ATOM 1023 N N . GLN A 1 130 ? -25.352 26.043 24.732 1.00 87.31 130 GLN A N 1
ATOM 1024 C CA . GLN A 1 130 ? -25.161 25.398 26.020 1.00 87.31 130 GLN A CA 1
ATOM 1025 C C . GLN A 1 130 ? -25.709 23.976 25.956 1.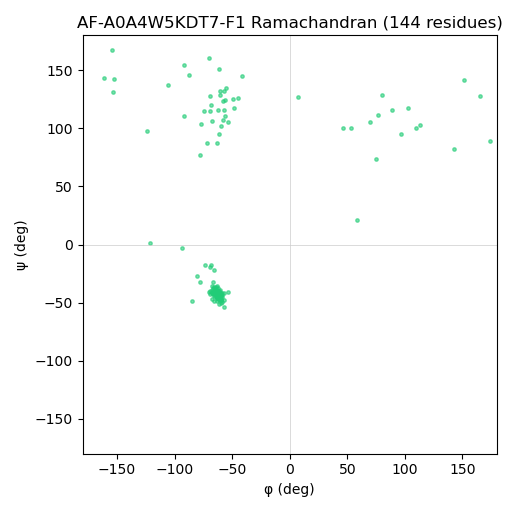00 87.31 130 GLN A C 1
ATOM 1027 O O . GLN A 1 130 ? -26.921 23.771 25.863 1.00 87.31 130 GLN A O 1
ATOM 1032 N N . ALA A 1 131 ? -24.805 23.008 26.005 1.00 85.12 131 ALA A N 1
ATOM 1033 C CA . ALA A 1 131 ? -25.147 21.603 26.046 1.00 85.12 131 ALA A CA 1
ATOM 1034 C C . ALA A 1 131 ? -25.373 21.140 27.500 1.00 85.12 131 ALA A C 1
ATOM 1036 O O . ALA A 1 131 ? -24.707 21.634 28.414 1.00 85.12 131 ALA A O 1
ATOM 1037 N N . PRO A 1 132 ? -26.301 20.195 27.730 1.00 84.62 132 PRO A N 1
ATOM 1038 C CA . PRO A 1 132 ? -26.534 19.610 29.051 1.00 84.62 132 PRO A CA 1
ATOM 1039 C C . PRO A 1 132 ? -25.421 18.641 29.490 1.00 84.62 132 PRO A C 1
ATOM 1041 O O . PRO A 1 132 ? -25.302 18.357 30.679 1.00 84.62 132 PRO A O 1
ATOM 1044 N N . ASP A 1 133 ? -24.606 18.154 28.552 1.00 84.75 133 ASP A N 1
ATOM 1045 C CA . ASP A 1 133 ? -23.519 17.202 28.776 1.00 84.75 133 ASP A CA 1
ATOM 1046 C C . ASP A 1 133 ? -22.421 17.339 27.697 1.00 84.75 133 ASP A C 1
ATOM 1048 O O . ASP A 1 133 ? -22.596 18.010 26.672 1.00 84.75 133 ASP A O 1
ATOM 1052 N N . MET A 1 134 ? -21.271 16.704 27.941 1.00 86.44 134 MET A N 1
ATOM 1053 C CA . MET A 1 134 ? -20.097 16.762 27.065 1.00 86.44 134 MET A CA 1
ATOM 1054 C C . MET A 1 134 ? -20.333 16.108 25.691 1.00 86.44 134 MET A C 1
ATOM 1056 O O . MET A 1 134 ? -19.834 16.631 24.695 1.00 86.44 134 MET A O 1
ATOM 1060 N N . ASP A 1 135 ? -21.088 15.011 25.606 1.00 90.88 135 ASP A N 1
ATOM 1061 C CA . ASP A 1 135 ? -21.307 14.282 24.347 1.00 90.88 135 ASP A CA 1
ATOM 1062 C C . ASP A 1 135 ? -22.165 15.117 23.391 1.00 90.88 135 ASP A C 1
ATOM 1064 O O . ASP A 1 135 ? -21.838 15.281 22.212 1.00 90.88 135 ASP A O 1
ATOM 1068 N N . THR A 1 136 ? -23.211 15.751 23.928 1.00 90.31 136 THR A N 1
ATOM 1069 C CA . THR A 1 136 ? -24.048 16.704 23.194 1.00 90.31 136 THR A CA 1
ATOM 1070 C C . THR A 1 136 ? -23.223 17.895 22.695 1.00 90.31 136 THR A C 1
ATOM 1072 O O . THR A 1 136 ? -23.405 18.342 21.558 1.00 90.31 136 THR A O 1
ATOM 1075 N N . LEU A 1 137 ? -22.272 18.391 23.499 1.00 91.00 137 LEU A N 1
ATOM 1076 C CA . LEU A 1 137 ? -21.356 19.445 23.063 1.00 91.00 137 LEU A CA 1
ATOM 1077 C C . LEU A 1 137 ? -20.416 18.964 21.951 1.00 91.00 137 LEU A C 1
ATOM 1079 O O . LEU A 1 137 ? -20.186 19.710 21.006 1.00 91.00 137 LEU A O 1
ATOM 1083 N N . GLN A 1 138 ? -19.875 17.748 22.037 1.00 90.88 138 GLN A N 1
ATOM 1084 C CA . GLN A 1 138 ? -18.949 17.209 21.037 1.00 90.88 138 GLN A CA 1
ATOM 1085 C C . GLN A 1 138 ? -19.613 17.021 19.671 1.00 90.88 138 GLN A C 1
ATOM 1087 O O . GLN A 1 138 ? -19.045 17.446 18.664 1.00 90.88 138 GLN A O 1
ATOM 1092 N N . ILE A 1 139 ? -20.829 16.464 19.639 1.00 91.25 139 ILE A N 1
ATOM 1093 C CA . ILE A 1 139 ? -21.629 16.343 18.410 1.00 91.25 139 ILE A CA 1
ATOM 1094 C C . ILE A 1 139 ? -21.887 17.737 17.834 1.00 91.25 139 ILE A C 1
ATOM 1096 O O . ILE A 1 139 ? -21.583 18.006 16.673 1.00 91.25 139 ILE A O 1
ATOM 1100 N N . HIS A 1 140 ? -22.363 18.657 18.677 1.00 91.44 140 HIS A N 1
ATOM 1101 C CA . HIS A 1 140 ? -22.662 20.014 18.249 1.00 91.44 140 HIS A CA 1
ATOM 1102 C C . HIS A 1 140 ? -21.422 20.742 17.717 1.00 91.44 140 HIS A C 1
ATOM 1104 O O . HIS A 1 140 ? -21.499 21.402 16.691 1.00 91.44 140 HIS A O 1
ATOM 1110 N N . VAL A 1 141 ? -20.275 20.651 18.392 1.00 90.69 141 VAL A N 1
ATOM 1111 C CA . VAL A 1 141 ? -19.027 21.302 17.969 1.00 90.69 141 VAL A CA 1
ATOM 1112 C C . VAL A 1 141 ? -18.548 20.737 16.630 1.00 90.69 141 VAL A C 1
ATOM 1114 O O . VAL A 1 141 ? -18.124 21.513 15.778 1.00 90.69 141 VAL A O 1
ATOM 1117 N N . MET A 1 142 ? -18.675 19.428 16.404 1.00 86.75 142 MET A N 1
ATOM 1118 C CA . MET A 1 142 ? -18.328 18.797 15.127 1.00 86.75 142 MET A CA 1
ATOM 1119 C C . MET A 1 142 ? -19.182 19.325 13.962 1.00 86.75 142 MET A C 1
ATOM 1121 O O . MET A 1 142 ? -18.640 19.634 12.900 1.00 86.75 142 MET A O 1
ATOM 1125 N N . ASP A 1 143 ? -20.486 19.512 14.176 1.00 81.69 143 ASP A N 1
ATOM 1126 C CA . ASP A 1 143 ? -21.396 20.066 13.164 1.00 81.69 143 ASP A CA 1
ATOM 1127 C C . ASP A 1 143 ? -21.271 21.589 13.026 1.00 81.69 143 ASP A C 1
ATOM 1129 O O . ASP A 1 143 ? -21.435 22.149 11.944 1.00 81.69 143 ASP A O 1
ATOM 1133 N N . CYS A 1 144 ? -20.965 22.279 14.124 1.00 83.88 144 CYS A N 1
ATOM 1134 C CA . CYS A 1 144 ? -20.914 23.730 14.168 1.00 83.88 144 CYS A CA 1
ATOM 1135 C C . CYS A 1 144 ? -19.595 24.276 13.611 1.00 83.88 144 CYS A C 1
ATOM 1137 O O . CYS A 1 144 ? -19.607 25.391 13.111 1.00 83.88 144 CYS A O 1
ATOM 1139 N N . ILE A 1 145 ? -18.467 23.551 13.652 1.00 72.12 145 ILE A N 1
ATOM 1140 C CA . ILE A 1 145 ? -17.172 24.035 13.117 1.00 72.12 145 ILE A CA 1
ATOM 1141 C C . ILE A 1 145 ? -17.154 24.133 11.577 1.00 72.12 145 ILE A C 1
ATOM 1143 O O . ILE A 1 145 ? -16.334 24.887 11.048 1.00 72.12 145 ILE A O 1
ATOM 1147 N N . GLN A 1 146 ? -18.063 23.454 10.867 1.00 58.06 146 GLN A N 1
ATOM 1148 C CA . GLN A 1 146 ? -18.229 23.618 9.415 1.00 58.06 146 GLN A CA 1
ATOM 1149 C C . GLN A 1 146 ? -18.742 25.017 9.024 1.00 58.06 146 GLN A C 1
ATOM 1151 O O . GLN A 1 146 ? -19.415 25.698 9.843 1.00 58.06 146 GLN A O 1
#

Foldseek 3Di:
DVVVVVVVVVVVVVVVVVVVVVVVVVVVVVVVVVVVVVVVVVVVVVVVVVVVVVVVVVVVVVVVVVVVVVVVVVPPPDPPPPPDPDDDDDDDDDDDPDDDDDDDDDDDDDDDDDDPPVQPQLAAPQPRDTDPDVVRSVVCNVVRVD

Organism: NCBI:txid62062

Radius of gyration: 39.05 Å; Cα contacts (8 Å, |Δi|>4): 26; chains: 1; bounding box: 95×42×106 Å

InterPro domains:
  IPR032419 NF-kappa-B essential modulator NEMO, CC2-LZ domain [PF16516] (14-55)
  IPR034735 NEMO, Zinc finger [PS51801] (116-146)
  IPR051301 Optineurin/NF-kappa-B Essential Modulator [PTHR31553] (15-146)

pLDDT: mean 77.65, std 22.84, range [33.19, 98.75]

Solvent-accessible surface area (backbone atoms only — not comparable to full-atom values): 9266 Å² total; per-residue (Å²): 110,70,66,60,52,51,52,52,50,51,51,54,51,53,52,53,51,50,53,51,53,51,51,52,52,51,48,51,55,50,51,52,52,49,51,52,49,50,53,52,51,51,51,50,53,50,53,52,53,49,51,53,49,52,51,52,49,50,53,54,48,51,54,51,50,55,55,52,47,56,59,52,58,72,67,49,78,69,79,78,72,76,83,76,87,82,80,79,92,80,80,88,77,80,88,76,87,75,79,95,79,81,86,85,90,80,89,84,84,89,85,91,85,85,78,82,72,78,71,76,84,36,53,36,91,87,79,60,51,74,34,96,42,69,67,59,33,51,56,47,44,65,66,59,74,106

Sequence (146 aa):
MIYLYIEIKCVCVCQAEIYKTDFLAEREAREKLNQRKEELQDQLNTALAEMERLKQEGTSRARMEEMQQRHLEDFIPRPQIPPQPGVAFNTAPPPSSFRSVGLAAGVAGGVSGGRAEELPDYRCPKCQYQAPDMDTLQIHVMDCIQ

Secondary structure (DSSP, 8-state):
-HHHHHHHHHHHHHHHHHHHHHHHHHHHHHHHHHHHHHHHHHHHHHHHHHHHHHHHHHHHHHHHHHHHHHHHHHTS--------S------PPP-------------------S--------B-TTT--B-SSHHHHHHHHHHH--

Mean predicted aligned error: 20.5 Å